Protein AF-A0A8S3JXG6-F1 (afdb_monomer)

Solvent-accessible surface area (backbone atoms only — not comparable to full-atom values): 7634 Å² total; per-residue (Å²): 140,86,87,83,86,80,84,80,84,79,82,78,84,75,79,84,84,85,82,87,88,83,92,76,98,66,86,69,78,73,76,70,78,68,61,51,71,69,54,47,49,55,51,32,77,73,44,32,78,70,4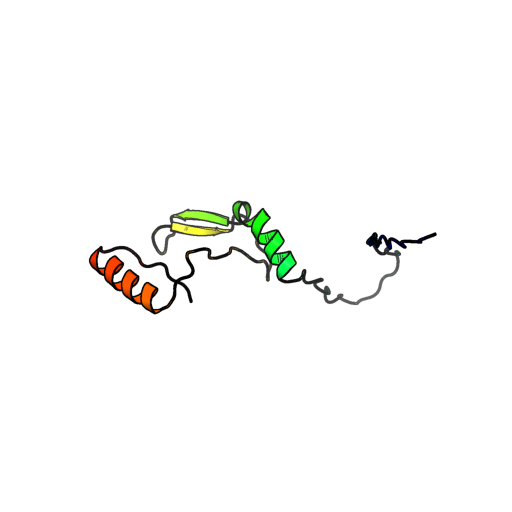5,38,46,81,45,82,35,92,88,53,72,67,37,83,40,72,64,53,91,76,62,89,92,61,74,69,80,80,93,78,79,86,92,71,55,70,76,56,50,59,54,50,51,58,51,30,57,76,66,76,44,89,84,90,83,85,135

Foldseek 3Di:
DDDDDDDDPPPDDDDDDDDDDDDDDDPPPPPPPVDPPVRLVVVCVPCLVQQWDWDQDPVDGIDIDGNDDDDPPRDRDDDDDDDDDPVVLVVVVVVCVVVVHDDDDDD

pLDDT: mean 78.86, std 24.68, range [34.03, 98.38]

Secondary structure (DSSP, 8-state):
-------------PPPPPPP----------------HHHHHHHHHHHHHHHEEEEE-SSSSEEEEESS---TT------------HHHHHHHHHHHHHTT-------

Mean predicted aligned error: 14.13 Å

Nearest PDB structures (foldseek):
  5f6k-assembly2_E  TM=9.502E-01  e=2.400E-07  Homo sapiens
  6kiz-assembly1_K  TM=7.136E-01  e=1.812E-04  Homo sapiens
  7mbm-assembly1_C  TM=7.396E-01  e=5.346E-04  Homo sapiens
  6kiv-assembly1_K  TM=7.189E-01  e=8.021E-04  Homo sapiens
  6kix-assembly1_K  TM=7.396E-01  e=7.007E-04  Homo sapiens

Structure (mmCIF, N/CA/C/O backbone):
data_AF-A0A8S3JXG6-F1
#
_entry.id   AF-A0A8S3JXG6-F1
#
loop_
_atom_site.group_PDB
_atom_site.id
_atom_site.type_symbol
_atom_site.label_atom_id
_atom_site.label_alt_id
_atom_site.label_comp_id
_atom_site.label_asym_id
_atom_site.label_entity_id
_atom_site.label_seq_id
_atom_site.pdbx_PDB_ins_code
_atom_site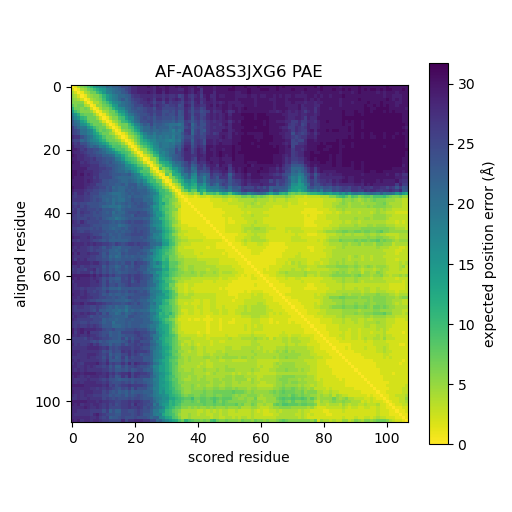.Cartn_x
_atom_site.Cartn_y
_atom_site.Cartn_z
_atom_site.occupancy
_atom_site.B_iso_or_equiv
_atom_site.auth_seq_id
_atom_site.auth_comp_id
_atom_site.auth_asym_id
_atom_site.auth_atom_id
_atom_site.pdbx_PDB_model_num
ATOM 1 N N . HIS A 1 1 ? 55.083 24.322 10.786 1.00 41.44 1 HIS A N 1
ATOM 2 C CA . HIS A 1 1 ? 54.843 23.563 9.543 1.00 41.44 1 HIS A CA 1
ATOM 3 C C . HIS A 1 1 ? 53.994 22.343 9.869 1.00 41.44 1 HIS A C 1
ATOM 5 O O . HIS A 1 1 ? 54.530 21.367 10.369 1.00 41.44 1 HIS A O 1
ATOM 11 N N . ALA A 1 2 ? 52.678 22.419 9.666 1.00 36.50 2 ALA A N 1
ATOM 12 C CA . ALA A 1 2 ? 51.766 21.287 9.833 1.00 36.50 2 ALA A CA 1
ATOM 13 C C . ALA A 1 2 ? 51.284 20.859 8.441 1.00 36.50 2 ALA A C 1
ATOM 15 O O . ALA A 1 2 ? 50.781 21.692 7.692 1.00 36.50 2 ALA A O 1
ATOM 16 N N . GLN A 1 3 ? 51.500 19.595 8.076 1.00 34.03 3 GLN A N 1
ATOM 17 C CA . GLN A 1 3 ? 50.988 19.006 6.838 1.00 34.03 3 GLN A CA 1
ATOM 18 C C . GLN A 1 3 ? 49.702 18.242 7.166 1.00 34.03 3 GLN A C 1
ATOM 20 O O . GLN A 1 3 ? 49.717 17.329 7.988 1.00 34.03 3 GLN A O 1
ATOM 25 N N . THR A 1 4 ? 48.593 18.608 6.525 1.00 39.91 4 THR A N 1
ATOM 26 C CA . THR A 1 4 ? 47.343 17.840 6.552 1.00 39.91 4 THR A CA 1
ATOM 27 C C . THR A 1 4 ? 47.205 17.131 5.209 1.00 39.91 4 THR A C 1
ATOM 29 O O . THR A 1 4 ? 46.998 17.771 4.181 1.00 39.91 4 THR A O 1
ATOM 32 N N . LEU A 1 5 ? 47.353 15.805 5.209 1.00 38.19 5 LEU A N 1
ATOM 33 C CA . LEU A 1 5 ? 47.098 14.961 4.043 1.00 38.19 5 LEU A CA 1
ATOM 34 C C . LEU A 1 5 ? 45.583 14.767 3.901 1.00 38.19 5 LEU A C 1
ATOM 36 O O . LEU A 1 5 ? 44.940 14.207 4.785 1.00 38.19 5 LEU A O 1
ATOM 40 N N . THR A 1 6 ? 45.014 15.231 2.789 1.00 40.38 6 THR A N 1
ATOM 41 C CA . THR A 1 6 ? 43.639 14.912 2.389 1.00 40.38 6 THR A CA 1
ATOM 42 C C . THR A 1 6 ? 43.691 13.764 1.382 1.00 40.38 6 THR A C 1
ATOM 44 O O . THR A 1 6 ? 44.263 13.897 0.303 1.00 40.38 6 THR A O 1
ATOM 47 N N . SER A 1 7 ? 43.143 12.601 1.737 1.00 34.19 7 SER A N 1
ATOM 48 C CA . SER A 1 7 ? 42.965 11.479 0.811 1.00 34.19 7 SER A CA 1
ATOM 49 C C . SER A 1 7 ? 41.571 11.551 0.186 1.00 34.19 7 SER A C 1
ATOM 51 O O . SER A 1 7 ? 40.551 11.231 0.793 1.00 34.19 7 SER A O 1
ATOM 53 N N . SER A 1 8 ? 41.523 12.008 -1.061 1.00 42.81 8 SER A N 1
ATOM 54 C CA . SER A 1 8 ? 40.335 12.031 -1.907 1.00 42.81 8 SER A CA 1
ATOM 55 C C . SER A 1 8 ? 40.153 10.676 -2.602 1.00 42.81 8 SER A C 1
ATOM 57 O O . SER A 1 8 ? 40.719 10.411 -3.660 1.00 42.81 8 SER A O 1
ATOM 59 N N . HIS A 1 9 ? 39.325 9.793 -2.042 1.00 41.47 9 HIS A N 1
ATOM 60 C CA . HIS A 1 9 ? 38.925 8.568 -2.742 1.00 41.47 9 H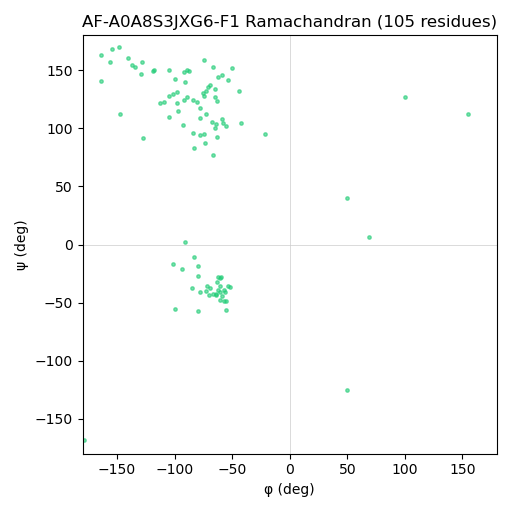IS A CA 1
ATOM 61 C C . HIS A 1 9 ? 37.764 8.847 -3.708 1.00 41.47 9 HIS A C 1
ATOM 63 O O . HIS A 1 9 ? 36.597 8.603 -3.413 1.00 41.47 9 HIS A O 1
ATOM 69 N N . SER A 1 10 ? 38.099 9.341 -4.902 1.00 42.56 10 SER A N 1
ATOM 70 C CA . SER A 1 10 ? 37.214 9.261 -6.069 1.00 42.56 10 SER A CA 1
ATOM 71 C C . SER A 1 10 ? 37.221 7.826 -6.599 1.00 42.56 10 SER A C 1
ATOM 73 O O . SER A 1 10 ? 38.099 7.449 -7.375 1.00 42.56 10 SER A O 1
ATOM 75 N N . ALA A 1 11 ? 36.254 7.005 -6.192 1.00 43.25 11 ALA A N 1
ATOM 76 C CA . ALA A 1 11 ? 36.055 5.684 -6.782 1.00 43.25 11 ALA A CA 1
ATOM 77 C C . ALA A 1 11 ? 35.439 5.833 -8.185 1.00 43.25 11 ALA A C 1
ATOM 79 O O . ALA A 1 11 ? 34.221 5.833 -8.362 1.00 43.25 11 ALA A O 1
ATOM 80 N N . ARG A 1 12 ? 36.291 5.986 -9.205 1.00 47.81 12 ARG A N 1
ATOM 81 C CA . ARG A 1 12 ? 35.890 5.810 -10.605 1.00 47.81 12 ARG A CA 1
ATOM 82 C C . ARG A 1 12 ? 35.572 4.330 -10.829 1.00 47.81 12 ARG A C 1
ATOM 84 O O . ARG A 1 12 ? 36.470 3.500 -10.904 1.00 47.81 12 ARG A O 1
ATOM 91 N N . SER A 1 13 ? 34.285 4.015 -10.923 1.00 44.34 13 SER A N 1
ATOM 92 C CA . SER A 1 13 ? 33.787 2.730 -11.416 1.00 44.34 13 SER A CA 1
ATOM 93 C C . SER A 1 13 ? 34.182 2.577 -12.890 1.00 44.34 13 SER A C 1
ATOM 95 O O . SER A 1 13 ? 33.614 3.235 -13.762 1.00 44.34 13 SER A O 1
ATOM 97 N N . ALA A 1 14 ? 35.202 1.765 -13.166 1.00 43.59 14 ALA A N 1
ATOM 98 C CA . ALA A 1 14 ? 35.563 1.369 -14.521 1.00 43.59 14 ALA A CA 1
ATOM 99 C C . ALA A 1 14 ? 34.634 0.232 -14.977 1.00 43.59 14 ALA A C 1
ATOM 101 O O . ALA A 1 14 ? 34.560 -0.812 -14.331 1.00 43.59 14 ALA A O 1
ATOM 102 N N . LEU A 1 15 ? 33.927 0.427 -16.093 1.00 53.28 15 LEU A N 1
ATOM 103 C CA . LEU A 1 15 ? 33.202 -0.650 -16.773 1.00 53.28 15 LEU A CA 1
ATOM 104 C C . LEU A 1 15 ? 34.217 -1.624 -17.402 1.00 53.28 15 LEU A C 1
ATOM 106 O O . LEU A 1 15 ? 35.178 -1.158 -18.023 1.00 53.28 15 LEU A O 1
ATOM 110 N N . PRO A 1 16 ? 34.032 -2.953 -17.306 1.00 41.25 16 PRO A N 1
ATOM 111 C CA . PRO A 1 16 ? 34.899 -3.882 -18.014 1.00 41.25 16 PRO A CA 1
ATOM 112 C C . PRO A 1 16 ? 34.544 -3.897 -19.509 1.00 41.25 16 PRO A C 1
ATOM 114 O O . PRO A 1 16 ? 33.383 -4.035 -19.890 1.00 41.25 16 PRO A O 1
ATOM 117 N N . ARG A 1 17 ? 35.569 -3.751 -20.359 1.00 42.81 17 ARG A N 1
ATOM 118 C CA . ARG A 1 17 ? 35.503 -3.949 -21.817 1.00 42.81 17 ARG A CA 1
ATOM 119 C C . ARG A 1 17 ? 35.206 -5.418 -22.126 1.00 42.81 17 ARG A C 1
ATOM 121 O O . ARG A 1 17 ? 35.954 -6.288 -21.691 1.00 42.81 17 ARG A O 1
ATOM 128 N N . THR A 1 18 ? 34.178 -5.687 -22.927 1.00 47.78 18 THR A N 1
ATOM 129 C CA . THR A 1 18 ? 33.907 -7.024 -23.477 1.00 47.78 18 THR A CA 1
ATOM 130 C C . THR A 1 18 ? 34.632 -7.196 -24.815 1.00 47.78 18 THR A C 1
ATOM 132 O O . THR A 1 18 ? 34.502 -6.362 -25.708 1.00 47.78 18 THR A O 1
ATOM 135 N N . VAL A 1 19 ? 35.419 -8.268 -24.929 1.00 43.16 19 VAL A N 1
ATOM 136 C CA . VAL A 1 19 ? 36.113 -8.724 -26.147 1.00 43.16 19 VAL A CA 1
ATOM 137 C C . VAL A 1 19 ? 35.201 -9.708 -26.903 1.00 43.16 19 VAL A C 1
ATO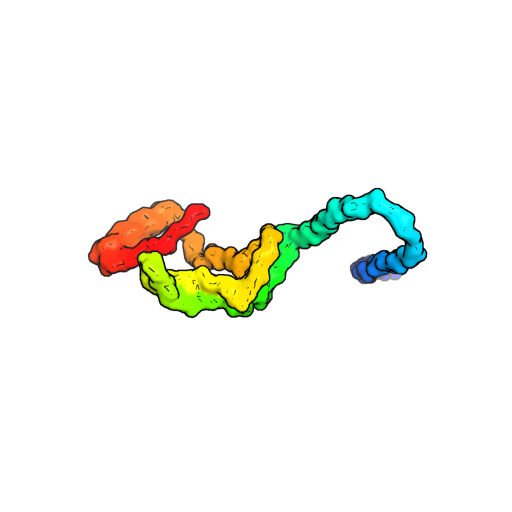M 139 O O . VAL A 1 19 ? 34.513 -10.504 -26.268 1.00 43.16 19 VAL A O 1
ATOM 142 N N . LEU A 1 20 ? 35.169 -9.622 -28.239 1.00 41.12 20 LEU A N 1
ATOM 143 C CA . LEU A 1 20 ? 34.372 -10.449 -29.166 1.00 41.12 20 LEU A CA 1
ATOM 144 C C . LEU A 1 20 ? 35.088 -11.754 -29.590 1.00 41.12 20 LEU A C 1
ATOM 146 O O . LEU A 1 20 ? 36.303 -11.742 -29.775 1.00 41.12 20 LEU A O 1
ATOM 150 N N . GLY A 1 21 ? 34.293 -12.807 -29.861 1.00 38.41 21 GLY A N 1
ATOM 151 C CA . GLY A 1 21 ? 34.650 -14.101 -30.495 1.00 38.41 21 GLY A CA 1
ATOM 152 C C . GLY A 1 21 ? 34.835 -15.229 -29.466 1.00 38.41 21 GLY A C 1
ATOM 153 O O . GLY A 1 21 ? 35.569 -15.035 -28.510 1.00 38.41 21 GLY A O 1
ATOM 154 N N . VAL A 1 22 ? 34.206 -16.412 -29.519 1.00 35.97 22 VAL A N 1
ATOM 155 C CA . VAL A 1 22 ? 33.892 -17.337 -30.631 1.00 35.97 22 VAL A CA 1
ATOM 156 C C . VAL A 1 22 ? 32.814 -18.361 -30.184 1.00 35.97 22 VAL A C 1
ATOM 158 O O . VAL A 1 22 ? 32.571 -18.524 -28.990 1.00 35.97 22 VAL A O 1
ATOM 161 N N . GLU A 1 23 ? 32.180 -19.032 -31.153 1.00 44.03 23 GLU A N 1
ATOM 162 C CA . GLU A 1 23 ? 31.089 -20.022 -31.040 1.00 44.03 23 GLU A CA 1
ATOM 163 C C . GLU A 1 23 ? 31.409 -21.278 -30.196 1.00 44.03 23 GLU A C 1
ATOM 165 O O . GLU A 1 23 ? 32.516 -21.809 -30.243 1.00 44.03 23 GLU A O 1
ATOM 170 N N . GLY A 1 24 ? 30.402 -21.809 -29.485 1.00 35.09 24 GLY A N 1
ATOM 171 C CA . GLY A 1 24 ? 30.466 -23.122 -28.829 1.00 35.09 24 GLY A CA 1
ATOM 172 C C . GLY A 1 24 ? 29.518 -23.264 -27.632 1.00 35.09 24 GLY A C 1
ATOM 173 O O . GLY A 1 24 ? 29.690 -22.624 -26.603 1.00 35.09 24 GLY A O 1
ATOM 174 N N . THR A 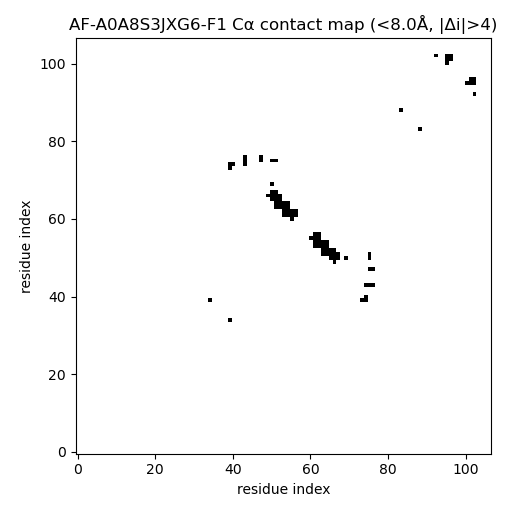1 25 ? 28.512 -24.120 -27.786 1.00 46.16 25 THR A N 1
ATOM 175 C CA . THR A 1 25 ? 27.492 -24.596 -26.835 1.00 46.16 25 THR A CA 1
ATOM 176 C C . THR A 1 25 ? 27.821 -24.468 -25.339 1.00 46.16 25 THR A C 1
ATOM 178 O O . THR A 1 25 ? 28.369 -25.392 -24.747 1.00 46.16 25 THR A O 1
ATOM 181 N N . GLN A 1 26 ? 27.372 -23.390 -24.691 1.00 35.06 26 GLN A N 1
ATOM 182 C CA . GLN A 1 26 ? 27.070 -23.353 -23.255 1.00 35.06 26 GLN A CA 1
ATOM 183 C C . GLN A 1 26 ? 25.915 -22.373 -23.052 1.00 35.06 26 GLN A C 1
ATOM 185 O O . GLN A 1 26 ? 26.093 -21.180 -23.270 1.00 35.06 26 GLN A O 1
ATOM 190 N N . ILE A 1 27 ? 24.729 -22.856 -22.660 1.00 39.34 27 ILE A N 1
ATOM 191 C CA . ILE A 1 27 ? 23.679 -21.985 -22.110 1.00 39.34 27 ILE A CA 1
ATOM 192 C C . ILE A 1 27 ? 24.320 -21.325 -20.887 1.00 39.34 27 ILE A C 1
ATOM 194 O O . ILE A 1 27 ? 24.558 -22.028 -19.897 1.00 39.34 27 ILE A O 1
ATOM 198 N N . PRO A 1 28 ? 24.656 -20.023 -20.909 1.00 43.94 28 PRO A N 1
ATOM 199 C CA . PRO A 1 28 ? 25.189 -19.420 -19.716 1.00 43.94 28 PRO A CA 1
ATOM 200 C C . PRO A 1 28 ? 23.983 -19.308 -18.800 1.00 43.94 28 PRO A C 1
ATOM 202 O O . PRO A 1 28 ? 23.042 -18.572 -19.095 1.00 43.94 28 PRO A O 1
ATOM 205 N N . TYR A 1 29 ? 23.981 -20.074 -17.706 1.00 47.56 29 TYR A N 1
ATOM 206 C CA . TYR A 1 29 ? 23.218 -19.709 -16.522 1.00 47.56 29 TYR A CA 1
ATOM 207 C C . TYR A 1 29 ? 23.445 -18.215 -16.352 1.00 47.56 29 TYR A C 1
ATOM 209 O O . TYR A 1 29 ? 24.563 -17.793 -16.039 1.00 47.56 29 TYR A O 1
ATOM 217 N N . VAL A 1 30 ? 22.428 -17.426 -16.707 1.00 51.09 30 VAL A N 1
ATOM 218 C CA . VAL A 1 30 ? 22.476 -15.978 -16.618 1.00 51.09 30 VAL A CA 1
ATOM 219 C C . VAL A 1 30 ? 22.761 -15.775 -15.153 1.00 51.09 30 VAL A C 1
ATOM 221 O O . VAL A 1 30 ? 21.899 -16.043 -14.313 1.00 51.09 30 VAL A O 1
ATOM 224 N N . LYS A 1 31 ? 24.009 -15.425 -14.821 1.00 46.88 31 LYS A N 1
ATOM 225 C CA . LYS A 1 31 ? 24.340 -14.963 -13.489 1.00 46.88 31 LYS A CA 1
ATOM 226 C C . LYS A 1 31 ? 23.522 -13.709 -13.387 1.00 46.88 31 LYS A C 1
ATOM 228 O O . LYS A 1 31 ? 23.899 -12.662 -13.899 1.00 46.88 31 LYS A O 1
ATOM 233 N N . HIS A 1 32 ? 22.325 -13.885 -12.850 1.00 51.62 32 HIS A N 1
ATOM 234 C CA . HIS A 1 32 ? 21.432 -12.830 -12.495 1.00 51.62 32 HIS A CA 1
ATOM 235 C C . HIS A 1 32 ? 22.327 -12.018 -11.574 1.00 51.62 32 HIS A C 1
ATOM 237 O O . HIS A 1 32 ? 22.668 -12.459 -10.475 1.00 51.62 32 HIS A O 1
ATOM 243 N N . PHE A 1 33 ? 22.872 -10.917 -12.086 1.00 52.50 33 PHE A N 1
ATOM 244 C CA . PHE A 1 33 ? 23.497 -9.903 -11.268 1.00 52.50 33 PHE A CA 1
ATOM 245 C C . PHE A 1 33 ? 22.318 -9.353 -10.484 1.00 52.50 33 PHE A C 1
ATOM 247 O O . PHE A 1 33 ? 21.695 -8.369 -10.876 1.00 52.50 33 PHE A O 1
ATOM 254 N N . VAL A 1 34 ? 21.896 -10.123 -9.476 1.00 63.22 34 VAL A N 1
ATOM 255 C CA . VAL A 1 34 ? 20.742 -9.840 -8.654 1.00 63.22 34 VAL A CA 1
ATOM 256 C C . VAL A 1 34 ? 21.167 -8.573 -7.960 1.00 63.22 34 VAL A C 1
ATOM 258 O O . VAL A 1 34 ? 21.986 -8.599 -7.041 1.00 63.22 34 VAL A O 1
ATOM 261 N N . LEU A 1 35 ? 20.672 -7.449 -8.478 1.00 74.56 35 LEU A N 1
ATOM 262 C CA . LEU A 1 35 ? 20.796 -6.163 -7.826 1.00 74.56 35 LEU A CA 1
ATOM 263 C C . LEU A 1 35 ? 20.464 -6.410 -6.361 1.00 74.56 35 LEU A C 1
ATOM 265 O O . LEU A 1 35 ? 19.484 -7.106 -6.066 1.00 74.56 35 LEU A O 1
ATOM 269 N N . SER A 1 36 ? 21.298 -5.902 -5.455 1.00 91.31 36 SER A N 1
ATOM 270 C CA . SER A 1 36 ? 21.070 -6.097 -4.026 1.00 91.31 36 SER A CA 1
ATOM 271 C C . SER A 1 36 ? 19.628 -5.729 -3.675 1.00 91.31 36 SER A C 1
ATOM 273 O O . SER A 1 36 ? 19.025 -4.870 -4.328 1.00 91.31 36 SER A O 1
ATOM 275 N N . LYS A 1 37 ? 19.060 -6.344 -2.634 1.00 92.12 37 LYS A N 1
ATOM 276 C CA . LYS A 1 37 ? 17.686 -6.031 -2.208 1.00 92.12 37 LYS A CA 1
ATOM 277 C C . LYS A 1 37 ? 17.477 -4.526 -2.010 1.00 92.12 37 LYS A C 1
ATOM 279 O O . LYS A 1 37 ? 16.455 -4.002 -2.434 1.00 92.12 37 LYS A O 1
ATOM 284 N N . SER A 1 38 ? 18.485 -3.817 -1.504 1.00 95.19 38 SER A N 1
ATOM 285 C CA . SER A 1 38 ? 18.482 -2.354 -1.385 1.00 95.19 38 SER A CA 1
ATOM 286 C C . SER A 1 38 ? 18.387 -1.632 -2.734 1.00 95.19 38 SER A C 1
ATOM 288 O O . SER A 1 38 ? 17.683 -0.632 -2.850 1.00 95.19 38 SER A O 1
ATOM 290 N N . THR A 1 39 ? 19.067 -2.123 -3.773 1.00 94.25 39 THR A N 1
ATOM 291 C CA . THR A 1 39 ? 18.973 -1.539 -5.120 1.00 94.25 39 THR A CA 1
ATOM 292 C C . THR A 1 39 ? 17.632 -1.851 -5.780 1.00 94.25 39 THR A C 1
ATOM 294 O O . THR A 1 39 ? 17.038 -0.954 -6.374 1.00 94.25 39 THR A O 1
ATOM 297 N N . GLN A 1 40 ? 17.116 -3.075 -5.619 1.00 94.06 40 GLN A N 1
ATOM 298 C CA . GLN A 1 40 ? 15.762 -3.428 -6.067 1.00 94.06 40 GLN A CA 1
ATOM 299 C C . GLN A 1 40 ? 14.710 -2.539 -5.397 1.00 94.06 40 GLN A C 1
ATOM 301 O O . GLN A 1 40 ? 13.845 -1.998 -6.078 1.00 94.06 40 GLN A O 1
ATOM 306 N N . TYR A 1 41 ? 14.829 -2.319 -4.087 1.00 96.19 41 TYR A N 1
ATOM 307 C CA . TYR A 1 41 ? 13.926 -1.452 -3.338 1.00 96.19 41 TYR A CA 1
ATOM 308 C C . TYR A 1 41 ? 14.011 0.005 -3.805 1.00 96.19 41 TYR A C 1
ATOM 310 O O . TYR A 1 41 ? 12.991 0.649 -4.029 1.00 96.19 41 TYR A O 1
ATOM 318 N N . ARG A 1 42 ? 15.218 0.533 -4.044 1.00 96.25 42 ARG A N 1
ATOM 319 C CA . ARG A 1 42 ? 15.376 1.897 -4.569 1.00 96.25 42 ARG A CA 1
ATOM 320 C C . ARG A 1 42 ? 14.712 2.062 -5.943 1.00 96.25 42 ARG A C 1
ATOM 322 O O . ARG A 1 42 ? 14.036 3.063 -6.155 1.00 96.25 42 ARG A O 1
ATOM 329 N N . LYS A 1 43 ? 14.837 1.062 -6.828 1.00 94.44 43 LYS A N 1
ATOM 330 C CA . LYS A 1 43 ? 14.133 1.016 -8.124 1.00 94.44 43 LYS A CA 1
ATOM 331 C C . LYS A 1 43 ? 12.612 0.931 -7.949 1.00 94.44 43 LYS A C 1
ATOM 333 O O . LYS A 1 43 ? 11.867 1.643 -8.616 1.00 94.44 43 LYS A O 1
ATOM 338 N N . LEU A 1 44 ? 12.140 0.105 -7.013 1.00 96.19 44 LEU A N 1
ATOM 339 C CA . LEU A 1 44 ? 10.721 0.013 -6.671 1.00 96.19 44 LEU A CA 1
ATOM 340 C C . LEU A 1 44 ? 10.158 1.389 -6.291 1.00 96.19 44 LEU A C 1
ATOM 342 O O . LEU A 1 44 ? 9.124 1.795 -6.818 1.00 96.19 44 LEU A O 1
ATOM 346 N N . LYS A 1 45 ? 10.838 2.128 -5.405 1.00 96.44 45 LYS A N 1
ATOM 347 C CA . LYS A 1 45 ? 10.357 3.430 -4.914 1.00 96.44 45 LYS A CA 1
ATOM 348 C C . LYS A 1 45 ? 10.184 4.468 -6.021 1.00 96.44 45 LYS A C 1
ATOM 350 O O . LYS A 1 45 ? 9.311 5.326 -5.886 1.00 96.44 45 LYS A O 1
ATOM 355 N N . THR A 1 46 ? 10.960 4.381 -7.100 1.00 95.75 46 THR A N 1
ATOM 356 C CA . THR A 1 46 ? 10.848 5.288 -8.248 1.00 95.75 46 THR A CA 1
ATOM 357 C C . THR A 1 46 ? 9.790 4.843 -9.255 1.00 95.75 46 THR A C 1
ATOM 359 O O . THR A 1 46 ? 9.085 5.689 -9.796 1.00 95.75 46 THR A O 1
ATOM 362 N N . GLU A 1 47 ? 9.640 3.537 -9.491 1.00 94.56 47 GLU A N 1
ATOM 363 C CA . GLU A 1 47 ? 8.851 3.022 -10.622 1.00 94.56 47 GLU A CA 1
ATOM 364 C C . GLU A 1 47 ? 7.447 2.517 -10.259 1.00 94.56 47 GLU A C 1
ATOM 366 O O . GLU A 1 47 ? 6.609 2.382 -11.150 1.00 94.56 47 GLU A O 1
ATOM 371 N N . TRP A 1 48 ? 7.144 2.247 -8.981 1.00 95.12 48 TRP A N 1
ATOM 372 C CA . TRP A 1 48 ? 5.910 1.537 -8.598 1.00 95.12 48 TRP A CA 1
ATOM 373 C C . TRP A 1 48 ? 4.622 2.167 -9.155 1.00 95.12 48 TRP A C 1
ATOM 375 O O . TRP A 1 48 ? 3.722 1.438 -9.554 1.00 95.12 48 TRP A O 1
ATOM 385 N N . ARG A 1 49 ? 4.549 3.502 -9.262 1.00 94.88 49 ARG A N 1
ATOM 386 C CA . ARG A 1 49 ? 3.364 4.221 -9.776 1.00 94.88 49 ARG A CA 1
ATOM 387 C C . ARG A 1 49 ? 3.024 3.896 -11.230 1.00 94.88 49 ARG A C 1
ATOM 389 O O . ARG A 1 49 ? 1.875 4.040 -11.619 1.00 94.88 49 ARG A O 1
ATOM 396 N N . GLN A 1 50 ? 4.021 3.522 -12.027 1.00 94.56 50 GLN A N 1
ATOM 397 C CA . GLN A 1 50 ? 3.838 3.147 -13.431 1.00 94.56 50 GLN A CA 1
ATOM 398 C C . GLN A 1 50 ? 3.653 1.632 -13.590 1.00 94.56 50 GLN A C 1
ATOM 400 O O . GLN A 1 50 ? 3.117 1.175 -14.593 1.00 94.56 50 GLN A O 1
ATOM 405 N N . ASN A 1 51 ? 4.088 0.846 -12.600 1.00 96.12 51 ASN A N 1
ATOM 406 C CA . ASN A 1 51 ? 4.042 -0.615 -12.650 1.00 96.12 51 ASN A CA 1
ATOM 407 C C . ASN A 1 51 ? 2.659 -1.178 -12.331 1.00 96.12 51 ASN A C 1
ATOM 409 O O . ASN A 1 51 ? 2.340 -2.285 -12.765 1.00 96.12 51 ASN A O 1
ATOM 413 N N . VAL A 1 52 ? 1.858 -0.451 -11.552 1.00 97.62 52 VAL A N 1
ATOM 414 C CA . VAL A 1 52 ? 0.545 -0.903 -11.092 1.00 97.62 52 VAL A CA 1
ATOM 415 C C . VAL A 1 52 ? -0.493 0.203 -11.181 1.00 97.62 52 VAL A C 1
ATOM 417 O O . VAL A 1 52 ? -0.170 1.385 -11.100 1.00 97.62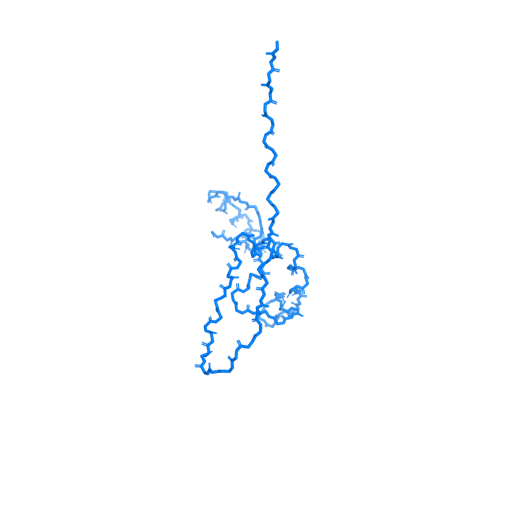 52 VAL A O 1
ATOM 420 N N . PHE A 1 53 ? -1.756 -0.190 -11.298 1.00 97.75 53 PHE A N 1
ATOM 421 C CA . PHE A 1 53 ? -2.891 0.724 -11.266 1.00 97.75 53 PHE A CA 1
ATOM 422 C C . PHE A 1 53 ? -4.065 0.123 -10.489 1.00 97.75 53 PHE A C 1
ATOM 424 O O . PHE A 1 53 ? -4.145 -1.087 -10.264 1.00 97.75 53 PHE A O 1
ATOM 431 N N . LEU A 1 54 ? -4.978 0.991 -10.059 1.00 97.81 54 LEU A N 1
ATOM 432 C CA . LEU A 1 54 ? -6.171 0.620 -9.306 1.00 97.81 54 LEU A CA 1
ATOM 433 C C . LEU A 1 54 ? -7.372 0.534 -10.250 1.00 97.81 54 LEU A C 1
ATOM 435 O O . LEU A 1 54 ? -7.621 1.462 -11.016 1.00 97.81 54 LEU A O 1
ATOM 439 N N . ALA A 1 55 ? -8.137 -0.553 -10.175 1.00 98.19 55 ALA A N 1
ATOM 440 C CA . ALA A 1 55 ? -9.369 -0.712 -10.948 1.00 98.19 55 ALA A CA 1
ATOM 441 C C . ALA A 1 55 ? -10.410 -1.552 -10.195 1.00 98.19 55 ALA A C 1
ATOM 443 O O . ALA A 1 55 ? -10.121 -2.151 -9.156 1.00 98.19 55 ALA A O 1
ATOM 444 N N . LYS A 1 56 ? -11.649 -1.606 -10.705 1.00 98.38 56 LYS A N 1
ATOM 445 C CA . LYS A 1 56 ? -12.713 -2.441 -10.127 1.00 98.38 56 LYS A CA 1
ATOM 446 C C . LYS A 1 56 ? -12.325 -3.919 -10.212 1.00 98.38 56 LYS A C 1
ATOM 448 O O . LYS A 1 56 ? -12.094 -4.442 -11.298 1.00 98.38 56 LYS A O 1
ATOM 453 N N . SER A 1 57 ? -12.313 -4.603 -9.068 1.00 98.19 57 SER A N 1
ATOM 454 C CA . SER A 1 57 ? -12.095 -6.050 -9.010 1.00 98.19 57 SER A CA 1
ATOM 455 C C . SER A 1 57 ? -13.419 -6.813 -9.057 1.00 98.19 57 SER A C 1
ATOM 457 O O . SER A 1 57 ? -14.449 -6.338 -8.558 1.00 98.19 57 SER A O 1
ATOM 459 N N . ARG A 1 58 ? -13.370 -8.012 -9.651 1.00 97.75 58 ARG A N 1
ATOM 460 C CA . ARG A 1 58 ? -14.473 -8.986 -9.677 1.00 97.75 58 ARG A CA 1
ATOM 461 C C . ARG A 1 58 ? -14.600 -9.781 -8.375 1.00 97.75 58 ARG A C 1
ATOM 463 O O . ARG A 1 58 ? -15.655 -10.346 -8.138 1.00 97.75 58 ARG A O 1
ATOM 470 N N . ILE A 1 59 ? -13.551 -9.813 -7.549 1.00 97.75 59 ILE A N 1
ATOM 471 C CA . ILE A 1 59 ? -13.563 -10.522 -6.261 1.00 97.75 59 ILE A CA 1
ATOM 472 C C . ILE A 1 59 ? -14.286 -9.662 -5.222 1.00 97.75 59 ILE A C 1
ATOM 474 O O . ILE A 1 59 ? -15.293 -10.075 -4.660 1.00 97.75 59 ILE A O 1
ATOM 478 N N . GLN A 1 60 ? -13.810 -8.434 -5.006 1.00 95.25 60 GLN A N 1
ATOM 479 C CA . GLN A 1 60 ? -14.428 -7.484 -4.084 1.00 95.25 60 GLN A CA 1
ATOM 480 C C . GLN A 1 60 ? -13.909 -6.069 -4.357 1.00 95.25 60 GLN A C 1
ATOM 482 O O . GLN A 1 60 ? -12.724 -5.897 -4.624 1.00 95.25 60 GLN A O 1
ATOM 487 N N . GLY A 1 61 ? -14.777 -5.051 -4.279 1.00 96.12 61 GLY A N 1
ATOM 488 C CA . GLY A 1 61 ? -14.356 -3.641 -4.283 1.00 96.12 61 GLY A CA 1
ATOM 489 C C . GLY A 1 61 ? -13.389 -3.272 -5.419 1.00 96.12 61 GLY A C 1
ATOM 490 O O . GLY A 1 61 ? -13.700 -3.487 -6.596 1.00 96.12 61 GLY A O 1
ATOM 491 N N . LEU A 1 62 ? -12.235 -2.712 -5.058 1.00 96.69 62 LEU A N 1
ATOM 492 C CA . LEU A 1 62 ? -11.133 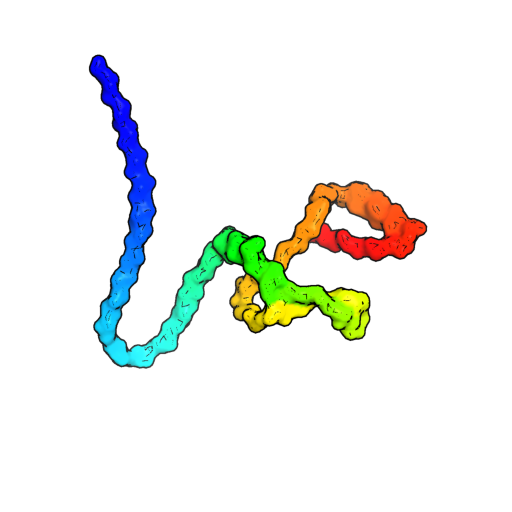-2.374 -5.960 1.00 96.69 62 LEU A CA 1
ATOM 493 C C . LEU A 1 62 ? -9.988 -3.385 -5.810 1.00 96.69 62 LEU A C 1
ATOM 495 O O . LEU A 1 62 ? -9.784 -3.941 -4.735 1.00 96.69 62 LEU A O 1
ATOM 499 N N . GLY A 1 63 ? -9.239 -3.604 -6.887 1.00 97.81 63 GLY A N 1
ATOM 500 C CA . GLY A 1 63 ? -8.046 -4.447 -6.909 1.00 97.81 63 GLY A CA 1
ATOM 501 C C . GLY A 1 63 ? -6.853 -3.717 -7.512 1.00 97.81 63 GLY A C 1
ATOM 502 O O . GLY A 1 63 ? -7.018 -2.761 -8.275 1.00 97.81 63 GLY A O 1
ATOM 503 N N . LEU A 1 64 ? -5.657 -4.184 -7.161 1.00 97.88 64 LEU A N 1
ATOM 504 C CA . LEU A 1 64 ? -4.400 -3.714 -7.731 1.00 97.88 64 LEU A CA 1
ATOM 505 C C . LEU A 1 64 ? -4.031 -4.589 -8.933 1.00 97.88 64 LEU A C 1
ATOM 507 O O . LEU A 1 64 ? -3.933 -5.808 -8.799 1.00 97.88 64 LEU A O 1
ATOM 511 N N . PHE A 1 65 ? -3.822 -3.967 -10.089 1.00 98.12 65 PHE A N 1
ATOM 512 C CA . PHE A 1 65 ? -3.506 -4.643 -11.346 1.00 98.12 65 PHE A CA 1
ATOM 513 C C . PHE A 1 65 ? -2.130 -4.220 -11.850 1.00 98.12 65 PHE A C 1
ATOM 515 O O . PHE A 1 65 ? -1.690 -3.097 -11.604 1.00 98.12 65 PHE A O 1
ATOM 522 N N . ALA A 1 66 ? -1.451 -5.117 -12.564 1.00 97.56 66 ALA A N 1
ATOM 523 C CA . ALA A 1 66 ? -0.191 -4.803 -13.225 1.00 97.56 66 ALA A CA 1
ATOM 524 C C . ALA A 1 66 ? -0.458 -3.952 -14.477 1.00 97.56 66 ALA A C 1
ATOM 526 O O . ALA A 1 66 ? -1.271 -4.327 -15.317 1.00 97.56 66 ALA A O 1
ATOM 527 N N . GLY A 1 67 ? 0.222 -2.809 -14.594 1.00 96.31 67 GLY A N 1
ATOM 528 C CA . GLY A 1 67 ? 0.165 -1.926 -15.769 1.00 96.31 67 GLY A CA 1
ATOM 529 C C . GLY A 1 67 ? 1.089 -2.353 -16.910 1.00 96.31 67 GLY A C 1
ATOM 530 O O . GLY A 1 67 ? 0.998 -1.822 -18.012 1.00 96.31 67 GLY A O 1
ATOM 531 N N . ARG A 1 68 ? 1.984 -3.304 -16.637 1.00 95.50 68 ARG A N 1
ATOM 532 C CA . ARG A 1 68 ? 2.913 -3.924 -17.583 1.00 95.50 68 ARG A CA 1
ATOM 533 C C . ARG A 1 68 ? 3.284 -5.316 -17.089 1.00 95.50 68 ARG A C 1
ATOM 535 O O . ARG A 1 68 ? 3.064 -5.628 -15.917 1.00 95.50 68 ARG A O 1
ATOM 542 N N . ASP A 1 69 ? 3.924 -6.102 -17.942 1.00 96.12 69 ASP A N 1
ATOM 543 C CA . ASP A 1 69 ? 4.490 -7.380 -17.525 1.00 96.12 69 ASP A CA 1
ATOM 544 C C . ASP A 1 69 ? 5.617 -7.170 -16.505 1.00 96.12 69 ASP A C 1
ATOM 546 O O . ASP A 1 69 ? 6.486 -6.306 -16.659 1.00 96.12 69 ASP A O 1
ATOM 550 N N . LEU A 1 70 ? 5.579 -7.956 -15.429 1.00 93.69 70 LEU A N 1
ATOM 551 C CA . LEU A 1 70 ? 6.567 -7.919 -14.356 1.00 93.69 70 LEU A CA 1
ATOM 552 C C . LEU A 1 70 ? 7.358 -9.223 -14.360 1.00 93.69 70 LEU A C 1
ATOM 554 O O . LEU A 1 70 ? 6.800 -10.307 -14.198 1.00 93.69 70 LEU A O 1
ATOM 558 N N . GLU A 1 71 ? 8.674 -9.110 -14.511 1.00 92.81 71 GLU A N 1
ATOM 559 C CA . GLU A 1 71 ? 9.565 -10.264 -14.474 1.00 92.81 71 GLU A CA 1
ATOM 560 C C . GLU A 1 71 ? 9.597 -10.908 -13.083 1.00 92.81 71 GLU A C 1
ATOM 562 O O . GLU A 1 71 ? 9.436 -10.246 -12.048 1.00 92.81 71 GLU A O 1
ATOM 567 N N . LYS A 1 72 ? 9.881 -12.214 -13.049 1.00 92.25 72 LYS A N 1
ATOM 568 C CA . LYS A 1 72 ? 10.049 -12.966 -11.803 1.00 92.25 72 LYS A CA 1
ATOM 569 C C . LYS A 1 72 ? 11.085 -12.284 -10.901 1.00 92.25 72 LYS A C 1
ATOM 571 O O . LYS A 1 72 ? 12.112 -11.810 -11.367 1.00 92.25 72 LYS A O 1
ATOM 576 N N . HIS A 1 73 ? 10.823 -12.282 -9.594 1.00 89.81 73 HIS A N 1
ATOM 577 C CA . HIS A 1 73 ? 11.663 -11.649 -8.566 1.00 89.81 73 HIS A CA 1
ATOM 578 C C . HIS A 1 73 ? 11.701 -10.109 -8.589 1.00 89.81 73 HIS A C 1
ATOM 580 O O . HIS A 1 73 ? 12.419 -9.519 -7.778 1.00 89.81 73 HIS A O 1
ATOM 586 N N . THR A 1 74 ? 10.893 -9.452 -9.426 1.00 92.56 74 THR A N 1
ATOM 587 C CA . THR A 1 74 ? 10.704 -7.996 -9.378 1.00 92.56 74 THR A CA 1
ATOM 588 C C . THR A 1 74 ? 9.867 -7.602 -8.160 1.00 92.56 74 THR A C 1
ATOM 590 O O . THR A 1 74 ? 8.814 -8.182 -7.900 1.00 92.56 74 THR A O 1
ATOM 593 N N . MET A 1 75 ? 10.319 -6.603 -7.399 1.00 95.00 75 MET A N 1
ATOM 594 C CA . MET A 1 75 ? 9.510 -6.022 -6.324 1.00 95.00 75 MET A CA 1
ATOM 595 C C . MET A 1 75 ? 8.348 -5.212 -6.914 1.00 95.00 75 MET A C 1
ATOM 597 O O . MET A 1 75 ? 8.560 -4.422 -7.833 1.00 95.00 75 MET A O 1
ATOM 601 N N . VAL A 1 76 ? 7.139 -5.377 -6.368 1.00 96.00 76 VAL A N 1
ATOM 602 C CA . VAL A 1 76 ? 5.909 -4.794 -6.942 1.00 96.00 76 VAL A CA 1
ATOM 603 C C . VAL A 1 76 ? 5.487 -3.508 -6.238 1.00 96.00 76 VAL A C 1
ATOM 605 O O . VAL A 1 76 ? 5.329 -2.473 -6.881 1.00 96.00 76 VAL A O 1
ATOM 608 N N . ILE A 1 77 ? 5.305 -3.570 -4.918 1.00 96.75 77 ILE A N 1
ATOM 609 C CA . ILE A 1 77 ? 4.874 -2.446 -4.086 1.00 96.75 77 ILE A CA 1
ATOM 610 C C . ILE A 1 77 ? 5.318 -2.667 -2.640 1.00 96.75 77 ILE A C 1
ATOM 612 O O . ILE A 1 77 ? 5.566 -3.796 -2.217 1.00 96.75 77 ILE A O 1
ATOM 616 N N . GLU A 1 78 ? 5.423 -1.577 -1.892 1.00 96.88 78 GLU A N 1
ATOM 617 C CA . GLU A 1 78 ? 5.629 -1.591 -0.450 1.00 96.88 78 GLU A CA 1
ATOM 618 C C . GLU A 1 78 ? 4.295 -1.322 0.252 1.00 96.88 78 GLU A C 1
ATOM 620 O O . GLU A 1 78 ? 3.614 -0.345 -0.068 1.00 96.88 78 GLU A O 1
ATOM 625 N N . TYR A 1 79 ? 3.933 -2.165 1.220 1.00 96.31 79 TYR A N 1
ATOM 626 C CA . TYR A 1 79 ? 2.805 -1.896 2.107 1.00 96.31 79 TYR A CA 1
ATOM 627 C C . TYR A 1 79 ? 3.238 -0.880 3.167 1.00 96.31 79 TYR A C 1
ATOM 629 O O . TYR A 1 79 ? 3.849 -1.235 4.173 1.00 96.31 79 TYR A O 1
ATOM 637 N N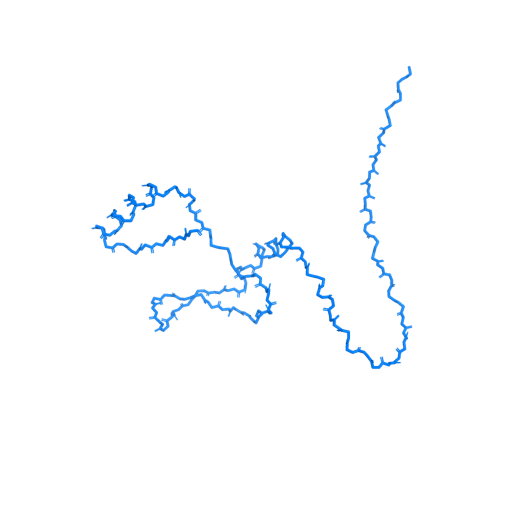 . ILE A 1 80 ? 2.976 0.398 2.905 1.00 96.06 80 ILE A N 1
ATOM 638 C CA . ILE A 1 80 ? 3.248 1.478 3.857 1.00 96.06 80 ILE A CA 1
ATOM 639 C C . ILE A 1 80 ? 2.046 1.704 4.774 1.00 96.06 80 ILE A C 1
ATOM 641 O O . ILE A 1 80 ? 0.896 1.523 4.377 1.00 96.06 80 ILE A O 1
ATOM 645 N N . GLY A 1 81 ? 2.312 2.154 5.993 1.00 95.94 81 GLY A N 1
ATOM 646 C CA . GLY A 1 81 ? 1.284 2.462 6.975 1.00 95.94 81 GLY A CA 1
ATOM 647 C C . GLY A 1 81 ? 1.888 2.989 8.268 1.00 95.94 81 GLY A C 1
ATOM 648 O O . GLY A 1 81 ? 3.072 3.320 8.332 1.00 95.94 81 GLY A O 1
ATOM 649 N N . GLU A 1 82 ? 1.064 3.066 9.306 1.00 97.12 82 GLU A N 1
ATOM 650 C CA . GLU A 1 82 ? 1.514 3.420 10.648 1.00 97.12 82 GLU A CA 1
ATOM 651 C C . GLU A 1 82 ? 2.056 2.178 11.365 1.00 97.12 82 GLU A C 1
ATOM 653 O O . GLU A 1 82 ? 1.346 1.182 11.507 1.00 97.12 82 GLU A O 1
ATOM 658 N N . LEU A 1 83 ? 3.299 2.244 11.849 1.00 96.75 83 LEU A N 1
ATOM 659 C CA . LEU A 1 83 ? 3.854 1.206 12.712 1.00 96.75 83 LEU A CA 1
ATOM 660 C C . LEU A 1 83 ? 3.304 1.383 14.129 1.00 96.75 83 LEU A C 1
ATOM 662 O O . LEU A 1 83 ? 3.682 2.311 14.844 1.00 96.75 83 LEU A O 1
ATOM 666 N N . ILE A 1 84 ? 2.427 0.470 14.535 1.00 97.00 84 ILE A N 1
ATOM 667 C CA . ILE A 1 84 ? 1.805 0.472 15.857 1.00 97.00 84 ILE A CA 1
ATOM 668 C C . ILE A 1 84 ? 2.157 -0.795 16.624 1.00 97.00 84 ILE A C 1
ATOM 670 O O . ILE A 1 84 ? 2.347 -1.862 16.047 1.00 97.00 84 ILE A O 1
ATOM 674 N N . ARG A 1 85 ? 2.222 -0.677 17.949 1.00 97.75 85 ARG A N 1
ATOM 675 C CA . ARG A 1 85 ? 2.393 -1.834 18.829 1.00 97.75 85 ARG A CA 1
ATOM 676 C C . ARG A 1 85 ? 1.092 -2.633 18.938 1.00 97.75 85 ARG A C 1
ATOM 678 O O . ARG A 1 85 ? 0.002 -2.092 18.726 1.00 97.75 85 ARG A O 1
ATOM 685 N N . ASN A 1 86 ? 1.200 -3.900 19.330 1.00 97.12 86 ASN A N 1
ATOM 686 C CA . ASN A 1 86 ? 0.067 -4.827 19.399 1.00 97.12 86 ASN A CA 1
ATOM 687 C C . ASN A 1 86 ? -1.067 -4.310 20.296 1.00 97.12 86 ASN A C 1
ATOM 689 O O . ASN A 1 86 ? -2.238 -4.435 19.948 1.00 97.12 86 ASN A O 1
ATOM 693 N N . GLU A 1 87 ? -0.748 -3.680 21.426 1.00 97.56 87 GLU A N 1
ATOM 694 C CA . GLU A 1 87 ? -1.751 -3.127 22.335 1.00 97.56 87 GLU A CA 1
ATOM 695 C C . GLU A 1 87 ? -2.582 -2.008 21.693 1.00 97.56 87 GLU A C 1
ATOM 697 O O . GLU A 1 87 ? -3.767 -1.867 21.994 1.00 97.56 87 GLU A O 1
ATOM 702 N N . VAL A 1 88 ? -1.984 -1.229 20.787 1.00 97.56 88 VAL A N 1
ATOM 703 C CA . VAL A 1 88 ? -2.676 -0.170 20.042 1.00 97.56 88 VAL A CA 1
ATOM 704 C C . VAL A 1 88 ? -3.505 -0.779 18.915 1.00 97.56 88 VAL A C 1
ATOM 706 O O . VAL A 1 88 ? -4.651 -0.371 18.726 1.00 97.56 88 VAL A O 1
ATOM 709 N N . ALA A 1 89 ? -2.972 -1.785 18.215 1.00 97.12 89 ALA A N 1
ATOM 710 C CA . ALA A 1 89 ? -3.699 -2.511 17.174 1.00 97.12 89 ALA A CA 1
ATOM 711 C C . ALA A 1 89 ? -4.996 -3.130 17.722 1.00 97.12 89 ALA A C 1
ATOM 713 O O . ALA A 1 89 ? -6.068 -2.850 17.190 1.00 97.12 89 ALA A O 1
ATOM 714 N N . ASN A 1 90 ? -4.920 -3.834 18.857 1.00 96.38 90 ASN A N 1
ATOM 715 C CA . ASN A 1 90 ? -6.077 -4.452 19.519 1.00 96.38 90 ASN A CA 1
ATOM 716 C C . ASN A 1 90 ? -7.144 -3.422 19.932 1.00 96.38 90 ASN A C 1
ATOM 718 O O . ASN A 1 90 ? -8.341 -3.703 19.904 1.00 96.38 90 ASN A O 1
ATOM 722 N N . LYS A 1 91 ? -6.727 -2.217 20.349 1.00 97.12 91 LYS A N 1
ATOM 723 C CA . LYS A 1 91 ? -7.659 -1.127 20.681 1.00 97.12 91 LYS A CA 1
ATOM 724 C C . LYS A 1 91 ? -8.348 -0.574 19.430 1.00 97.12 91 LYS A C 1
ATOM 726 O O . LYS A 1 91 ? -9.550 -0.327 19.466 1.00 97.12 91 LYS A O 1
ATOM 731 N N . ARG A 1 92 ? -7.601 -0.374 18.337 1.00 96.81 92 ARG A N 1
ATOM 732 C CA . ARG A 1 92 ? -8.130 0.160 17.070 1.00 96.81 92 ARG A CA 1
ATOM 733 C C . ARG A 1 92 ? -9.059 -0.822 16.365 1.00 96.81 92 ARG A C 1
ATOM 735 O O . ARG A 1 92 ? -10.066 -0.382 15.830 1.00 96.81 92 ARG A O 1
ATOM 742 N N . GLU A 1 93 ? -8.757 -2.116 16.410 1.00 95.62 93 GLU A N 1
ATOM 743 C CA . GLU A 1 93 ? -9.617 -3.177 15.872 1.00 95.62 93 GLU A CA 1
ATOM 744 C C . GLU A 1 93 ? -11.025 -3.102 16.475 1.00 95.62 93 GLU A C 1
ATOM 746 O O . GLU A 1 93 ? -11.982 -2.852 15.747 1.00 95.62 93 GLU A O 1
ATOM 751 N N . LYS A 1 94 ? -11.133 -3.144 17.811 1.00 95.62 94 LYS A N 1
ATOM 752 C CA . LYS A 1 94 ? -12.419 -3.018 18.521 1.00 95.62 94 LYS A CA 1
ATOM 753 C C . LYS A 1 94 ? -13.173 -1.736 18.163 1.00 95.62 94 LYS A C 1
ATOM 755 O O . LYS A 1 94 ? -14.391 -1.751 18.014 1.00 95.62 94 LYS A O 1
ATOM 760 N N . LEU A 1 95 ? -12.457 -0.618 18.034 1.00 96.69 95 LEU A N 1
ATOM 761 C CA . LEU A 1 95 ? -13.060 0.661 17.657 1.00 96.69 95 LEU A CA 1
ATOM 762 C C . LEU A 1 95 ? -13.600 0.638 16.218 1.00 96.69 95 LEU A C 1
ATOM 764 O O . LEU A 1 95 ? -14.683 1.159 15.964 1.00 96.69 95 LEU A O 1
ATOM 768 N N . TYR A 1 96 ? -12.858 0.064 15.270 1.00 96.38 96 TYR A N 1
ATOM 769 C CA . TYR A 1 96 ? -13.275 0.000 13.869 1.00 96.38 96 TYR A CA 1
ATOM 770 C C . TYR A 1 96 ? -14.425 -0.985 13.653 1.00 96.38 96 TYR A C 1
ATOM 772 O O . TYR A 1 96 ? -15.331 -0.662 12.887 1.00 96.38 96 TYR A O 1
ATOM 780 N N . GLU A 1 97 ? -14.461 -2.102 14.385 1.00 95.62 97 GLU A N 1
ATOM 781 C CA . GLU A 1 97 ? -15.609 -3.020 14.408 1.00 95.62 97 GLU A CA 1
ATOM 782 C C . GLU A 1 97 ? -16.880 -2.325 14.901 1.00 95.62 97 GLU A C 1
ATOM 784 O O . GLU A 1 97 ? -17.907 -2.383 14.234 1.00 95.62 97 GLU A O 1
ATOM 789 N N . GLN A 1 98 ? -16.804 -1.583 16.014 1.00 96.25 98 GLN A N 1
ATOM 790 C CA . GLN A 1 98 ? -17.941 -0.808 16.537 1.00 96.25 98 GLN A CA 1
ATOM 791 C C . GLN A 1 98 ? -18.453 0.246 15.544 1.00 96.25 98 GLN A C 1
ATOM 793 O O . GLN A 1 98 ? -19.627 0.605 15.564 1.00 96.25 98 GLN A O 1
ATOM 798 N N . GLN A 1 99 ? -17.574 0.748 14.676 1.00 96.81 99 GLN A N 1
ATOM 799 C CA . GLN A 1 99 ? -17.903 1.719 13.633 1.00 96.81 99 GLN A CA 1
ATOM 800 C C . GLN A 1 99 ? -18.296 1.064 12.298 1.00 96.81 99 GLN A C 1
ATOM 802 O O . GLN A 1 99 ? -18.513 1.788 11.327 1.00 96.81 99 GLN A O 1
ATOM 807 N N . ASN A 1 100 ? -18.357 -0.273 12.214 1.00 93.94 100 ASN A N 1
ATOM 808 C CA . ASN A 1 100 ? -18.541 -1.027 10.968 1.00 93.94 100 ASN A CA 1
ATOM 809 C C . ASN A 1 100 ? -17.568 -0.594 9.851 1.00 93.94 100 ASN A C 1
ATOM 811 O O . ASN A 1 100 ? -17.934 -0.484 8.678 1.00 93.94 100 ASN A O 1
ATOM 815 N N . ARG A 1 101 ? -16.310 -0.319 10.213 1.00 94.31 101 ARG A N 1
ATOM 816 C CA . ARG A 1 101 ? -15.236 0.056 9.284 1.00 94.31 101 ARG A CA 1
ATOM 817 C C . ARG A 1 101 ? -14.352 -1.148 8.985 1.00 94.31 101 ARG A C 1
ATOM 819 O O . ARG A 1 101 ? -14.029 -1.929 9.873 1.00 94.31 101 ARG A O 1
ATOM 826 N N . GLY A 1 102 ? -13.907 -1.260 7.734 1.00 90.38 102 GLY A N 1
ATOM 827 C CA . GLY A 1 102 ? -12.936 -2.280 7.339 1.00 90.38 102 GLY A CA 1
ATOM 828 C C . GLY A 1 102 ? -11.599 -2.121 8.072 1.00 90.38 102 GLY A C 1
ATOM 829 O O . GLY A 1 102 ? -11.147 -1.000 8.318 1.00 90.38 102 GLY A O 1
ATOM 830 N N . ILE A 1 103 ? -10.965 -3.249 8.390 1.00 94.12 103 ILE A N 1
ATOM 831 C CA . ILE A 1 103 ? -9.683 -3.312 9.098 1.00 94.12 103 ILE A CA 1
ATOM 832 C C . ILE A 1 103 ? -8.578 -3.669 8.101 1.00 94.12 103 ILE A C 1
ATOM 834 O O . ILE A 1 103 ? -8.672 -4.665 7.388 1.00 94.12 103 ILE A O 1
ATOM 838 N N . TYR A 1 104 ? -7.516 -2.863 8.080 1.00 94.44 104 TYR A N 1
ATOM 839 C CA . TYR A 1 104 ? -6.351 -3.050 7.213 1.00 94.44 104 TYR A CA 1
ATOM 840 C C . TYR A 1 104 ? -5.083 -3.030 8.068 1.00 94.44 104 TYR A C 1
ATOM 842 O O . TYR A 1 104 ? -4.524 -1.971 8.350 1.00 94.44 104 TYR A O 1
ATOM 850 N N . MET A 1 105 ? -4.658 -4.207 8.524 1.00 95.06 105 MET A N 1
ATOM 851 C CA . MET A 1 105 ? -3.488 -4.393 9.385 1.00 95.06 105 MET A CA 1
ATOM 852 C C . MET A 1 105 ? -2.580 -5.471 8.790 1.00 95.06 105 MET A C 1
A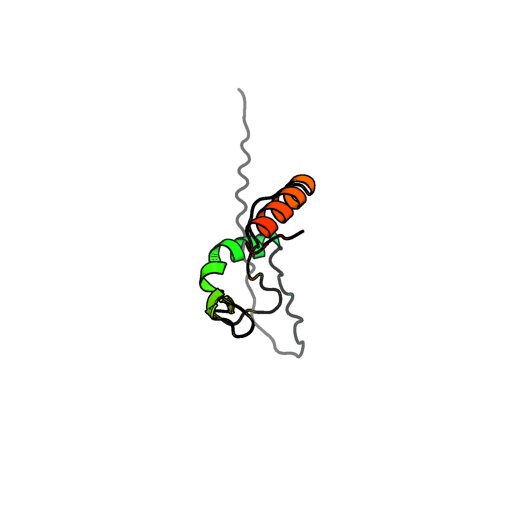TOM 854 O O . MET A 1 105 ? -3.057 -6.428 8.184 1.00 95.06 105 MET A O 1
ATOM 858 N N . PHE A 1 106 ? -1.272 -5.318 8.978 1.00 95.44 106 PHE A N 1
ATOM 859 C CA . PHE A 1 106 ? -0.249 -6.273 8.551 1.00 95.44 106 PHE A CA 1
ATOM 860 C C . PHE A 1 106 ? 0.752 -6.487 9.700 1.00 95.44 106 PHE A C 1
ATOM 862 O O . PHE A 1 106 ? 0.885 -5.599 10.544 1.00 95.44 106 PHE A O 1
ATOM 869 N N . ARG A 1 107 ? 1.397 -7.660 9.765 1.00 91.75 107 ARG A N 1
ATOM 870 C CA . ARG A 1 107 ? 2.344 -8.047 10.831 1.00 91.75 107 ARG A CA 1
ATOM 871 C C . ARG A 1 107 ? 3.795 -7.974 10.380 1.00 91.75 107 ARG A C 1
ATOM 873 O O . ARG A 1 107 ? 4.049 -8.267 9.193 1.00 91.75 107 ARG A O 1
#

Organism: NCBI:txid392030

InterPro domains:
  IPR001214 SET domain [PF00856] (61-103)
  IPR046341 SET domain superfamily [G3DSA:2.170.270.10] (23-107)
  IPR046341 SET domain superfamily [SSF82199] (32-98)

Radius of gyration: 24.85 Å; Cα contacts (8 Å, |Δi|>4): 45; chains: 1; bounding box: 73×48×53 Å

Sequence (107 aa):
HAQTLTSSHSARSALPRTVLGVEGTQIPYVKHFVLSKSTQYRKLKTEWRQNVFLAKSRIQGLGLFAGRDLEKHTMVIEYIGELIRNEVANKREKLYEQQNRGIYMFR